Protein AF-A0A3N5Q4K7-F1 (afdb_monomer_lite)

pLDDT: mean 86.5, std 10.76, range [51.19, 97.5]

Foldseek 3Di:
DCPPPLVVVQQPDVVSQLVVLLVQLVPLLVVQVVVVHDSPQPLSVLVSVLSSLLSSLLVLLVCLVCVVVCVVVNGDGPCVVDPLLRSLVVSLVSLLVSLVSLLCSVVSVLADDVVLSVVSVVLSVVLNVLSVVSNVDDPPDSSSVVNSVSSVVSSVSSVVSSVVRVVVD

Secondary structure (DSSP, 8-state):
-IIIIIHHHHTT-GGGHHHHTHHHHHHHHHHHHHTT--TT-HHHHHHHHHHHHHHHHHHHHHHHHTHHHHHHTTPPPGGGTS-HHHHHHHHHHHHHHHHHHHHHGGGGT----HHHHHHHHHHHHHHHHHHHTTTS--TTS-HHHHHHHHHHHHHHHHHHHHHHHGGG-

Radius of gyration: 17.16 Å; chains: 1; bounding box: 43×32×47 Å

Sequence (169 aa):
WYNVIYTPLKKKNPLAIIPGSLVGAIPPAVGWAAAGGSIFDSGIIIISFFFFIWQIPHFWLLLLVLDKDYEKAGFPTLTKIFSHAQLARITFIWILATIVTGLIIPLFGITNFPGINFLLLGAGIWLGWNAFKLLKQTENNNPFRFAFRNINVFALVVIVLLSIDKLFI

Structure (mmCIF, N/CA/C/O backbone):
data_AF-A0A3N5Q4K7-F1
#
_entry.id   AF-A0A3N5Q4K7-F1
#
loop_
_atom_site.group_PDB
_atom_site.id
_atom_site.type_symbol
_atom_site.label_atom_id
_atom_site.label_alt_id
_atom_site.label_comp_id
_atom_site.label_asym_id
_atom_site.label_entity_id
_atom_site.label_seq_id
_atom_site.pdbx_PDB_ins_code
_atom_site.Cartn_x
_atom_site.Cartn_y
_atom_site.Cartn_z
_atom_site.occupancy
_atom_site.B_iso_or_equiv
_atom_site.auth_seq_id
_atom_site.auth_comp_id
_atom_site.auth_asym_id
_atom_site.auth_atom_id
_atom_site.pdbx_PDB_model_num
ATOM 1 N N . TRP A 1 1 ? -13.264 -18.820 -7.206 1.00 62.50 1 TRP A N 1
ATOM 2 C CA . TRP A 1 1 ? -12.667 -18.254 -5.974 1.00 62.50 1 TRP A CA 1
ATOM 3 C C . TRP A 1 1 ? -13.473 -17.076 -5.411 1.00 62.50 1 TRP A C 1
ATOM 5 O O . TRP A 1 1 ? -14.068 -17.243 -4.355 1.00 62.50 1 TRP A O 1
ATOM 15 N N . TYR A 1 2 ? -13.582 -15.931 -6.105 1.00 59.62 2 TYR A N 1
ATOM 16 C CA . TYR A 1 2 ? -14.258 -14.720 -5.590 1.00 59.62 2 TYR A CA 1
ATOM 17 C C . TYR A 1 2 ? -15.721 -14.941 -5.149 1.00 59.62 2 TYR A C 1
ATOM 19 O O . TYR A 1 2 ? -16.025 -14.860 -3.963 1.00 59.62 2 TYR A O 1
ATOM 27 N N . ASN A 1 3 ? -16.609 -15.325 -6.073 1.00 56.50 3 ASN A N 1
ATOM 28 C CA . ASN A 1 3 ? -18.044 -15.467 -5.781 1.00 56.50 3 ASN A CA 1
ATOM 29 C C . ASN A 1 3 ? -18.397 -16.665 -4.888 1.00 56.50 3 ASN A C 1
ATOM 31 O O . ASN A 1 3 ? -19.402 -16.638 -4.188 1.00 56.50 3 ASN A O 1
ATOM 35 N N . VAL A 1 4 ? -17.576 -17.715 -4.918 1.00 65.00 4 VAL A N 1
ATOM 36 C CA . VAL A 1 4 ? -17.902 -19.005 -4.289 1.00 65.00 4 VAL A CA 1
ATOM 37 C C . VAL A 1 4 ? -17.271 -19.143 -2.905 1.00 65.00 4 VAL A C 1
ATOM 39 O O . VAL A 1 4 ? -17.864 -19.752 -2.025 1.00 65.00 4 VAL A O 1
ATOM 42 N N . ILE A 1 5 ? -16.081 -18.574 -2.695 1.00 63.81 5 ILE A N 1
ATOM 43 C CA . ILE A 1 5 ? -15.313 -18.764 -1.458 1.00 63.81 5 ILE A CA 1
ATOM 44 C C . ILE A 1 5 ? -15.207 -17.446 -0.698 1.00 63.81 5 ILE A C 1
ATOM 46 O O . ILE A 1 5 ? -15.613 -17.387 0.457 1.00 63.81 5 ILE A O 1
ATOM 50 N N . TYR A 1 6 ? -14.761 -16.365 -1.344 1.00 59.41 6 TYR A N 1
ATOM 51 C CA . TYR A 1 6 ? -14.589 -15.071 -0.672 1.00 59.41 6 TYR A CA 1
ATOM 52 C C . TYR A 1 6 ? -15.920 -14.416 -0.264 1.00 59.41 6 TYR A C 1
ATOM 54 O O . TYR A 1 6 ? -16.062 -13.995 0.884 1.00 59.41 6 TYR A O 1
ATOM 62 N N . THR A 1 7 ? -16.917 -14.365 -1.154 1.00 67.38 7 THR A N 1
ATOM 63 C CA . THR A 1 7 ? -18.219 -13.723 -0.882 1.00 67.38 7 THR A CA 1
ATOM 64 C C . THR A 1 7 ? -18.948 -14.281 0.353 1.00 67.38 7 THR A C 1
ATOM 66 O O . THR A 1 7 ? -19.395 -13.476 1.176 1.00 67.38 7 THR A O 1
ATOM 69 N N . PRO A 1 8 ? -19.064 -15.610 0.563 1.00 69.56 8 PRO A N 1
ATOM 70 C CA . PRO A 1 8 ? -19.637 -16.135 1.803 1.00 69.56 8 PRO A CA 1
ATOM 71 C C . PRO A 1 8 ? -18.708 -15.964 3.014 1.00 69.56 8 PRO A C 1
ATOM 73 O O . PRO A 1 8 ? -19.206 -15.711 4.112 1.00 69.56 8 PRO A O 1
ATOM 76 N N . LEU A 1 9 ? -17.379 -16.047 2.847 1.00 67.69 9 LEU A N 1
ATOM 77 C CA . LEU A 1 9 ? -16.432 -15.858 3.957 1.00 67.69 9 LEU A CA 1
ATOM 78 C C . LEU A 1 9 ? -16.461 -14.432 4.514 1.00 67.69 9 LEU A C 1
ATOM 80 O O . LEU A 1 9 ? -16.410 -14.258 5.729 1.00 67.69 9 LEU A O 1
ATOM 84 N N . LYS A 1 10 ? -16.588 -13.418 3.649 1.00 63.34 10 LYS A N 1
ATOM 85 C CA . LYS A 1 10 ? -16.645 -12.001 4.046 1.00 63.34 10 LYS A CA 1
ATOM 86 C C . LYS A 1 10 ? -17.802 -11.705 5.002 1.00 63.34 10 LYS A C 1
ATOM 88 O O . LYS A 1 10 ? -17.687 -10.827 5.849 1.00 63.34 10 LYS A O 1
ATOM 93 N N . LYS A 1 11 ? -18.901 -12.456 4.899 1.00 63.56 11 LYS A N 1
ATOM 94 C CA . LYS A 1 11 ? -20.053 -12.340 5.807 1.00 63.56 11 LYS A CA 1
ATOM 95 C C . LYS A 1 11 ? -19.822 -13.007 7.166 1.00 63.56 11 LYS A C 1
ATOM 97 O O . LYS A 1 11 ? -20.561 -12.724 8.098 1.00 63.56 11 LYS A O 1
ATOM 102 N N . LYS A 1 12 ? -18.828 -13.895 7.277 1.00 68.25 12 LYS A N 1
ATOM 103 C CA . LYS A 1 12 ? -18.582 -14.722 8.469 1.00 68.25 12 LYS A CA 1
ATOM 104 C C . LYS A 1 12 ? -17.333 -14.318 9.248 1.00 68.25 12 LYS A C 1
ATOM 106 O O . LYS A 1 12 ? -17.328 -14.444 10.464 1.00 68.25 12 LYS A O 1
ATOM 111 N N . ASN A 1 13 ? -16.277 -13.862 8.572 1.00 70.69 13 ASN A N 1
ATOM 112 C CA . ASN A 1 13 ? -14.994 -13.564 9.204 1.00 70.69 13 ASN A CA 1
ATOM 113 C C . ASN A 1 13 ? -14.406 -12.238 8.679 1.00 70.69 13 ASN A C 1
ATOM 115 O O . ASN A 1 13 ? -14.157 -12.132 7.476 1.00 70.69 13 ASN A O 1
ATOM 119 N N . PRO A 1 14 ? -14.102 -11.257 9.552 1.00 67.25 14 PRO A N 1
ATOM 120 C CA . PRO A 1 14 ? -13.421 -10.017 9.162 1.00 67.25 14 PRO A CA 1
ATOM 121 C C . PRO A 1 14 ? -12.051 -10.242 8.497 1.00 67.25 14 PRO A C 1
ATOM 123 O O . PRO A 1 14 ? -11.610 -9.438 7.675 1.00 67.25 14 PRO A O 1
ATOM 126 N N . LEU A 1 15 ? -11.384 -11.362 8.798 1.00 73.38 15 LEU A N 1
ATOM 127 C CA . LEU A 1 15 ? -10.095 -11.750 8.212 1.00 73.38 15 LEU A CA 1
ATOM 128 C C . LEU A 1 15 ? -10.210 -12.285 6.777 1.00 73.38 15 LEU A C 1
ATOM 130 O O . LEU A 1 15 ? -9.192 -12.443 6.105 1.00 73.38 15 LEU A O 1
ATOM 134 N N . ALA A 1 16 ? -11.428 -12.499 6.264 1.00 74.19 16 ALA A N 1
ATOM 135 C CA . ALA A 1 16 ? -11.665 -12.897 4.875 1.00 74.19 16 ALA A CA 1
ATOM 136 C C . ALA A 1 16 ? -11.083 -11.905 3.853 1.00 74.19 16 ALA A C 1
ATOM 138 O O . ALA A 1 16 ? -10.908 -12.253 2.689 1.00 74.19 16 ALA A O 1
ATOM 139 N N . ILE A 1 17 ? -10.751 -10.682 4.276 1.00 74.94 17 ILE A N 1
ATOM 140 C CA . ILE A 1 17 ? -10.064 -9.679 3.455 1.00 74.94 17 ILE A CA 1
ATOM 141 C C . ILE A 1 17 ? -8.709 -10.172 2.935 1.00 74.94 17 ILE A C 1
ATOM 143 O O . ILE A 1 17 ? -8.376 -9.839 1.806 1.00 74.94 17 ILE A O 1
ATOM 147 N N . ILE A 1 18 ? -7.967 -10.996 3.683 1.00 76.81 18 ILE A N 1
ATOM 148 C CA . ILE A 1 18 ? -6.645 -11.493 3.259 1.00 76.81 18 ILE A CA 1
ATOM 149 C C . ILE A 1 18 ? -6.743 -12.390 2.007 1.00 76.81 18 ILE A C 1
ATOM 151 O O . ILE A 1 18 ? -6.078 -12.112 1.017 1.00 76.81 18 ILE A O 1
ATOM 155 N N . PRO A 1 19 ? -7.595 -13.432 1.952 1.00 76.12 19 PRO A N 1
ATOM 156 C CA . PRO A 1 19 ? -7.805 -14.158 0.697 1.00 76.12 19 PRO A CA 1
ATOM 157 C C . PRO A 1 19 ? -8.510 -13.312 -0.377 1.00 76.12 19 PRO A C 1
ATOM 159 O O . PRO A 1 19 ? -8.396 -13.603 -1.570 1.00 76.12 19 PRO A O 1
ATOM 162 N N . GLY A 1 20 ? -9.242 -12.270 0.030 1.00 75.19 20 GLY A N 1
ATOM 163 C CA . GLY A 1 20 ? -9.875 -11.306 -0.867 1.00 75.19 20 GLY A CA 1
ATOM 164 C C . GLY A 1 20 ? -8.908 -10.339 -1.540 1.00 75.19 20 GLY A C 1
ATOM 165 O O . GLY A 1 20 ? -9.175 -9.906 -2.660 1.00 75.19 20 GLY A O 1
ATOM 166 N N . SER A 1 21 ? -7.777 -10.014 -0.911 1.00 82.88 21 SER A N 1
ATOM 167 C CA . SER A 1 21 ? -6.811 -9.070 -1.472 1.00 82.88 21 SER A CA 1
ATOM 168 C C . SER A 1 21 ? -6.105 -9.616 -2.709 1.00 82.88 21 SER A C 1
ATOM 170 O O . SER A 1 21 ? -5.620 -8.823 -3.513 1.00 82.88 21 SER A O 1
ATOM 172 N N . LEU A 1 22 ? -6.153 -10.935 -2.945 1.00 82.94 22 LEU A N 1
ATOM 173 C CA . LEU A 1 22 ? -5.745 -11.549 -4.216 1.00 82.94 22 LEU A CA 1
ATOM 174 C C . LEU A 1 22 ? -6.466 -10.926 -5.415 1.00 82.94 22 LEU A C 1
ATOM 176 O O . LEU A 1 22 ? -5.886 -10.810 -6.487 1.00 82.94 22 LEU A O 1
ATOM 180 N N . VAL A 1 23 ? -7.701 -10.455 -5.235 1.00 83.62 23 VAL A N 1
ATOM 181 C CA . VAL A 1 23 ? -8.456 -9.766 -6.290 1.00 83.62 23 VAL A CA 1
ATOM 182 C C . VAL A 1 23 ? -7.806 -8.435 -6.659 1.00 83.62 23 VAL A C 1
ATOM 184 O O . VAL A 1 23 ? -7.887 -8.027 -7.808 1.00 83.62 23 VAL A O 1
ATOM 187 N N . GLY A 1 24 ? -7.127 -7.774 -5.717 1.00 81.88 24 GLY A N 1
ATOM 188 C CA . GLY A 1 24 ? -6.383 -6.539 -5.979 1.00 81.88 24 GLY A CA 1
ATOM 189 C C . GLY A 1 24 ? -5.138 -6.748 -6.846 1.00 81.88 24 GLY A C 1
ATOM 190 O O . GLY A 1 24 ? -4.729 -5.828 -7.542 1.00 81.88 24 GLY A O 1
ATOM 191 N N . ALA A 1 25 ? -4.572 -7.958 -6.857 1.00 87.88 25 ALA A N 1
ATOM 192 C CA . ALA A 1 25 ? -3.407 -8.303 -7.673 1.00 87.88 25 ALA A CA 1
ATOM 193 C C . ALA A 1 25 ? -3.752 -8.604 -9.143 1.00 87.88 25 ALA A C 1
ATOM 195 O O . ALA A 1 25 ? -2.864 -8.599 -9.997 1.00 87.88 25 ALA A O 1
ATOM 196 N N . ILE A 1 26 ? -5.028 -8.878 -9.437 1.00 90.19 26 ILE A N 1
ATOM 197 C CA . ILE A 1 26 ? -5.499 -9.292 -10.766 1.00 90.19 26 ILE A CA 1
ATOM 198 C C . ILE A 1 26 ? -5.484 -8.137 -11.785 1.00 90.19 26 ILE A C 1
ATOM 200 O O . ILE A 1 26 ? -4.965 -8.360 -12.877 1.00 90.19 26 ILE A O 1
ATOM 204 N N . PRO A 1 27 ? -6.006 -6.923 -11.498 1.00 90.75 27 PRO A N 1
ATOM 205 C CA . PRO A 1 27 ? -6.090 -5.859 -12.499 1.00 90.75 27 PRO A CA 1
ATOM 206 C C . PRO A 1 27 ? -4.750 -5.483 -13.146 1.00 90.75 27 PRO A C 1
ATOM 208 O O . PRO A 1 27 ? -4.722 -5.398 -14.374 1.00 90.75 27 PRO A O 1
ATOM 211 N N . PRO A 1 28 ? -3.634 -5.328 -12.398 1.00 91.06 28 PRO A N 1
ATOM 212 C CA . PRO A 1 28 ? -2.331 -5.102 -13.017 1.00 91.06 28 PRO A CA 1
ATOM 213 C C . PRO A 1 28 ? -1.942 -6.237 -13.970 1.00 91.06 28 PRO A C 1
ATOM 215 O O . PRO A 1 28 ? -1.591 -5.976 -15.119 1.00 91.06 28 PRO A O 1
ATOM 218 N N . ALA A 1 29 ? -2.058 -7.495 -13.526 1.00 92.44 29 ALA A N 1
ATOM 219 C CA . ALA A 1 29 ? -1.687 -8.665 -14.322 1.00 92.44 29 ALA A CA 1
ATOM 220 C C . ALA A 1 29 ? -2.497 -8.779 -15.620 1.00 92.44 29 ALA A C 1
ATOM 222 O O . ALA A 1 29 ? -1.942 -9.087 -16.674 1.00 92.44 29 ALA A O 1
ATOM 223 N N . VAL A 1 30 ? -3.798 -8.481 -15.561 1.00 92.94 30 VAL A N 1
ATOM 224 C CA . VAL A 1 30 ? -4.667 -8.441 -16.744 1.00 92.94 30 VAL A CA 1
ATOM 225 C C . VAL A 1 30 ? -4.244 -7.326 -17.698 1.00 92.94 30 VAL A C 1
ATOM 227 O O . VAL A 1 30 ? -4.149 -7.573 -18.896 1.00 92.94 30 VAL A O 1
ATOM 230 N N . GLY A 1 31 ? -3.952 -6.124 -17.188 1.00 91.75 31 GLY A N 1
ATOM 231 C CA . GLY A 1 31 ? -3.478 -5.011 -18.016 1.00 91.75 31 GLY A CA 1
ATOM 232 C C . GLY A 1 31 ? -2.159 -5.325 -18.725 1.00 91.75 31 GLY A C 1
ATOM 233 O O . GLY A 1 31 ? -2.018 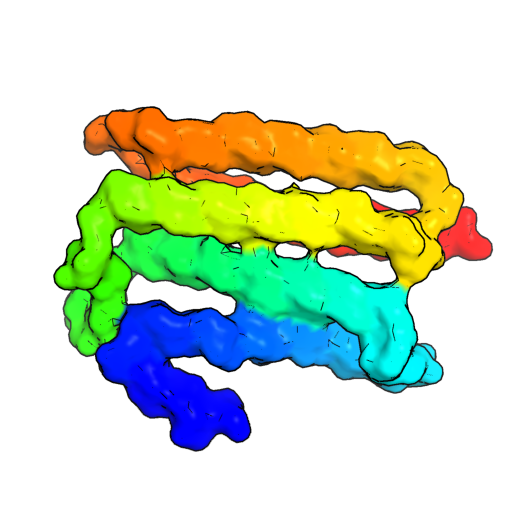-5.054 -19.915 1.00 91.75 31 GLY A O 1
ATOM 234 N N . TRP A 1 32 ? -1.226 -5.968 -18.023 1.00 92.81 32 TRP A N 1
ATOM 235 C CA . TRP A 1 32 ? 0.058 -6.398 -18.580 1.00 92.81 32 TRP A CA 1
ATOM 236 C C . TRP A 1 32 ? -0.099 -7.447 -19.683 1.00 92.81 32 TRP A C 1
ATOM 238 O O . TRP A 1 32 ? 0.467 -7.300 -20.765 1.00 92.81 32 TRP A O 1
ATOM 248 N N . ALA A 1 33 ? -0.920 -8.472 -19.439 1.00 93.81 33 ALA A N 1
ATOM 249 C CA . ALA A 1 33 ? -1.216 -9.499 -20.433 1.00 93.81 33 ALA A CA 1
ATOM 250 C C . ALA A 1 33 ? -1.935 -8.920 -21.662 1.00 93.81 33 ALA A C 1
ATOM 252 O O . ALA A 1 33 ? -1.615 -9.282 -22.792 1.00 93.81 33 ALA A O 1
ATOM 253 N N . ALA A 1 34 ? -2.867 -7.985 -21.456 1.00 94.25 34 ALA A N 1
ATOM 254 C CA . ALA A 1 34 ? -3.575 -7.305 -22.539 1.00 94.25 34 ALA A CA 1
ATOM 255 C C . ALA A 1 34 ? -2.642 -6.449 -23.413 1.00 94.25 34 ALA A C 1
ATOM 257 O O . ALA A 1 34 ? -2.873 -6.331 -24.613 1.00 94.25 34 ALA A O 1
ATOM 258 N N . ALA A 1 35 ? -1.572 -5.897 -22.834 1.00 92.44 35 ALA A N 1
ATOM 259 C CA . ALA A 1 35 ? -0.524 -5.181 -23.560 1.00 92.44 35 ALA A CA 1
ATOM 260 C C . ALA A 1 35 ? 0.500 -6.110 -24.253 1.00 92.44 35 ALA A C 1
ATOM 262 O O . ALA A 1 35 ? 1.450 -5.621 -24.859 1.00 92.44 35 ALA A O 1
ATOM 263 N N . GLY A 1 36 ? 0.323 -7.436 -24.178 1.00 92.44 36 GLY A N 1
ATOM 264 C CA . GLY A 1 36 ? 1.202 -8.434 -24.802 1.00 92.44 36 GLY A CA 1
ATOM 265 C C . GLY A 1 36 ? 2.338 -8.944 -23.909 1.00 92.44 36 GLY A C 1
ATOM 266 O O . GLY A 1 36 ? 3.182 -9.709 -24.374 1.00 92.44 36 GLY A O 1
ATOM 267 N N . GLY A 1 37 ? 2.377 -8.548 -22.635 1.00 90.06 37 GLY A N 1
ATOM 268 C CA . GLY A 1 37 ? 3.373 -9.014 -21.673 1.00 90.06 37 GLY A CA 1
ATOM 269 C C . GLY A 1 37 ? 3.068 -10.407 -21.107 1.00 90.06 37 GLY A C 1
ATOM 270 O O . GLY A 1 37 ? 1.918 -10.834 -21.013 1.00 90.06 37 GLY A O 1
ATOM 271 N N . SER A 1 38 ? 4.104 -11.128 -20.672 1.00 92.69 38 SER A N 1
ATOM 272 C CA . SER A 1 38 ? 3.933 -12.411 -19.976 1.00 92.69 38 SER A CA 1
ATOM 273 C C . SER A 1 38 ? 3.465 -12.202 -18.534 1.00 92.69 38 SER A C 1
ATOM 275 O O . SER A 1 38 ? 4.037 -11.393 -17.809 1.00 92.69 38 SER A O 1
ATOM 277 N N . ILE A 1 39 ? 2.486 -12.985 -18.068 1.00 91.62 39 ILE A N 1
ATOM 278 C CA . ILE A 1 39 ? 2.056 -12.983 -16.653 1.00 91.62 39 ILE A CA 1
ATOM 279 C C . ILE A 1 39 ? 3.129 -13.517 -15.690 1.00 91.62 39 ILE A C 1
ATOM 281 O O . ILE A 1 39 ? 3.013 -13.335 -14.481 1.00 91.62 39 ILE A O 1
ATOM 285 N N . PHE A 1 40 ? 4.156 -14.184 -16.221 1.00 92.38 40 PHE A N 1
ATOM 286 C CA . PHE A 1 40 ? 5.302 -14.682 -15.459 1.00 92.38 40 PHE A CA 1
ATOM 287 C C . PHE A 1 40 ? 6.461 -13.680 -15.408 1.00 92.38 40 PHE A C 1
ATOM 289 O O . PHE A 1 40 ? 7.515 -13.996 -14.860 1.00 92.38 40 PHE A O 1
ATOM 296 N N . ASP A 1 41 ? 6.285 -12.491 -15.986 1.00 93.44 41 ASP A N 1
ATOM 297 C CA . ASP A 1 41 ? 7.273 -11.424 -15.911 1.00 93.44 41 ASP A CA 1
ATOM 298 C C . ASP A 1 41 ? 7.459 -10.978 -14.451 1.00 93.44 41 ASP A C 1
ATOM 300 O O . ASP A 1 41 ? 6.500 -10.741 -13.709 1.00 93.44 41 ASP A O 1
ATOM 304 N N . SER A 1 42 ? 8.712 -10.889 -14.012 1.00 93.19 42 SER A N 1
ATOM 305 C CA . SER A 1 42 ? 9.033 -10.543 -12.628 1.00 93.19 42 SER A CA 1
ATOM 306 C C . SER A 1 42 ? 8.558 -9.130 -12.264 1.00 93.19 42 SER A C 1
ATOM 308 O O . SER A 1 42 ? 8.167 -8.893 -11.117 1.00 93.19 42 SER A O 1
ATOM 310 N N . GLY A 1 43 ? 8.493 -8.224 -13.245 1.00 92.19 43 GLY A N 1
ATOM 311 C CA . GLY A 1 43 ? 7.988 -6.871 -13.089 1.00 92.19 43 GLY A CA 1
ATOM 312 C C . GLY A 1 43 ? 6.489 -6.834 -12.786 1.00 92.19 43 GLY A C 1
ATOM 313 O O . GLY A 1 43 ? 6.054 -6.153 -11.852 1.00 92.19 43 GLY A O 1
ATOM 314 N N . ILE A 1 44 ? 5.676 -7.616 -13.502 1.00 93.44 44 ILE A N 1
ATOM 315 C CA . ILE A 1 44 ? 4.241 -7.644 -13.199 1.00 93.44 44 ILE A CA 1
ATOM 316 C C . ILE A 1 44 ? 3.944 -8.376 -11.894 1.00 93.44 44 ILE A C 1
ATOM 318 O O . ILE A 1 44 ? 3.074 -7.946 -11.136 1.00 93.44 44 ILE A O 1
ATOM 322 N N . ILE A 1 45 ? 4.713 -9.420 -11.578 1.00 94.50 45 ILE A N 1
ATOM 323 C CA . ILE A 1 45 ? 4.584 -10.149 -10.315 1.00 94.50 45 ILE A CA 1
ATOM 324 C C . ILE A 1 45 ? 4.795 -9.206 -9.125 1.00 94.50 45 ILE A C 1
ATOM 326 O O . ILE A 1 45 ? 3.973 -9.216 -8.205 1.00 94.50 45 ILE A O 1
ATOM 330 N N . ILE A 1 46 ? 5.835 -8.358 -9.134 1.00 95.19 46 ILE A N 1
ATOM 331 C CA . ILE A 1 46 ? 6.081 -7.439 -8.012 1.00 95.19 46 ILE A CA 1
ATOM 332 C C . ILE A 1 46 ? 5.021 -6.333 -7.916 1.00 95.19 46 ILE A C 1
ATOM 334 O O . ILE A 1 46 ? 4.607 -5.995 -6.807 1.00 95.19 46 ILE A O 1
ATOM 338 N N . ILE A 1 47 ? 4.512 -5.815 -9.041 1.00 94.31 47 ILE A N 1
ATOM 339 C CA . ILE A 1 47 ? 3.422 -4.821 -9.040 1.00 94.31 47 ILE A CA 1
ATOM 340 C C . ILE A 1 47 ? 2.133 -5.445 -8.489 1.00 94.31 47 ILE A C 1
ATOM 342 O O . ILE A 1 47 ? 1.478 -4.873 -7.614 1.00 94.31 47 ILE A O 1
ATOM 346 N N . SER A 1 48 ? 1.776 -6.641 -8.954 1.00 94.69 48 SER A N 1
ATOM 347 C CA . SER A 1 48 ? 0.630 -7.398 -8.446 1.00 94.69 48 SER A CA 1
ATOM 348 C C . SER A 1 48 ? 0.777 -7.717 -6.956 1.00 94.69 48 SER A C 1
ATOM 350 O O . SER A 1 48 ? -0.188 -7.588 -6.199 1.00 94.69 48 SER A O 1
ATOM 352 N N . PHE A 1 49 ? 1.984 -8.070 -6.508 1.00 94.88 49 PHE A N 1
ATOM 353 C CA . PHE A 1 49 ? 2.279 -8.307 -5.097 1.00 94.88 49 PHE A CA 1
ATOM 354 C C . PHE A 1 49 ? 2.172 -7.029 -4.255 1.00 94.88 49 PHE A C 1
ATOM 356 O O . PHE A 1 49 ? 1.588 -7.059 -3.173 1.00 94.88 49 PHE A O 1
ATOM 363 N N . PHE A 1 50 ? 2.645 -5.889 -4.762 1.00 96.00 50 PHE A N 1
ATOM 364 C CA . PHE A 1 50 ? 2.465 -4.590 -4.114 1.00 96.00 50 PHE A CA 1
ATOM 365 C C . PHE A 1 50 ? 0.980 -4.279 -3.880 1.00 96.00 50 PHE A C 1
ATOM 367 O O . PHE A 1 50 ? 0.586 -3.977 -2.752 1.00 96.00 50 PHE A O 1
ATOM 374 N N . PHE A 1 51 ? 0.132 -4.432 -4.903 1.00 95.38 51 PHE A N 1
ATOM 375 C CA . PHE A 1 51 ? -1.311 -4.222 -4.753 1.00 95.38 51 PHE A CA 1
ATOM 376 C C . PHE A 1 51 ? -1.959 -5.222 -3.795 1.00 95.38 51 PHE A C 1
ATOM 378 O O . PHE A 1 51 ? -2.822 -4.829 -3.013 1.00 95.38 51 PHE A O 1
ATOM 385 N N . PHE A 1 52 ? -1.535 -6.488 -3.804 1.00 94.44 52 PHE A N 1
ATOM 386 C CA . PHE A 1 52 ? -1.994 -7.483 -2.833 1.00 94.44 52 PHE A CA 1
ATOM 387 C C . PHE A 1 52 ? -1.715 -7.042 -1.390 1.00 94.44 52 PHE A C 1
ATOM 389 O O . PHE A 1 52 ? -2.620 -7.073 -0.551 1.00 94.44 52 PHE A O 1
ATOM 396 N N . ILE A 1 53 ? -0.478 -6.618 -1.111 1.00 95.38 53 ILE A N 1
ATOM 397 C CA . ILE A 1 53 ? -0.053 -6.201 0.228 1.00 95.38 53 ILE A CA 1
ATOM 398 C C . ILE A 1 53 ? -0.747 -4.906 0.640 1.00 95.38 53 ILE A C 1
ATOM 400 O O . ILE A 1 53 ? -1.263 -4.850 1.751 1.00 95.38 53 ILE A O 1
ATOM 404 N N . TRP A 1 54 ? -0.826 -3.908 -0.243 1.00 96.00 54 TRP A N 1
ATOM 405 C CA . TRP A 1 54 ? -1.491 -2.622 0.008 1.00 96.00 54 TRP A CA 1
ATOM 406 C C . TRP A 1 54 ? -2.992 -2.757 0.306 1.00 96.00 54 TRP A C 1
ATOM 408 O O . TRP A 1 54 ? -3.542 -2.047 1.154 1.00 96.00 54 TRP A O 1
ATOM 418 N N . GLN A 1 55 ? -3.664 -3.690 -0.368 1.00 94.75 55 GLN A N 1
ATOM 419 C CA . GLN A 1 55 ? -5.110 -3.884 -0.277 1.00 94.75 55 GLN A CA 1
ATOM 420 C C . GLN A 1 55 ? -5.556 -4.313 1.135 1.00 94.75 55 GLN A C 1
ATOM 422 O O . GLN A 1 55 ? -6.654 -3.970 1.577 1.00 94.75 55 GLN A O 1
ATOM 427 N N . ILE A 1 56 ? -4.699 -5.024 1.875 1.00 92.38 56 ILE A N 1
ATOM 428 C CA . ILE A 1 56 ? -4.980 -5.491 3.242 1.00 92.38 56 ILE A CA 1
ATOM 429 C C . ILE A 1 56 ? -5.141 -4.315 4.232 1.00 92.38 56 ILE A C 1
ATOM 431 O O . ILE A 1 56 ? -6.240 -4.149 4.773 1.00 92.38 56 ILE A O 1
ATOM 435 N N . PRO A 1 57 ? -4.122 -3.460 4.466 1.00 93.62 57 PRO A N 1
ATOM 436 C CA . PRO A 1 57 ? -4.250 -2.299 5.340 1.00 93.62 57 PRO A CA 1
ATOM 437 C C . PRO A 1 57 ? -5.251 -1.274 4.800 1.00 93.62 57 PRO A C 1
ATOM 439 O O . PRO A 1 57 ? -5.942 -0.655 5.605 1.00 93.62 57 PRO A O 1
ATOM 442 N N . HIS A 1 58 ? -5.393 -1.119 3.476 1.00 93.00 58 HIS A N 1
ATOM 443 C CA . HIS A 1 58 ? -6.425 -0.262 2.881 1.00 93.00 58 HIS A CA 1
ATOM 444 C C . HIS A 1 58 ? -7.831 -0.662 3.356 1.00 93.00 58 HIS A C 1
ATOM 446 O O . HIS A 1 58 ? -8.557 0.165 3.917 1.00 93.00 58 HIS A O 1
ATOM 452 N N . PHE A 1 59 ? -8.212 -1.933 3.188 1.00 90.06 59 PHE A N 1
ATOM 453 C CA . PHE A 1 59 ? -9.544 -2.393 3.579 1.00 90.06 59 PHE A CA 1
ATOM 454 C C . PHE A 1 59 ? -9.750 -2.418 5.090 1.00 90.06 59 PHE A C 1
ATOM 456 O O . PHE A 1 59 ? -10.846 -2.107 5.553 1.00 90.06 59 PHE A O 1
ATOM 463 N N . TRP A 1 60 ? -8.731 -2.768 5.873 1.00 89.31 60 TRP A N 1
ATOM 464 C CA . TRP A 1 60 ? -8.844 -2.711 7.330 1.00 89.31 60 TRP A CA 1
ATOM 465 C C . TRP A 1 60 ? -9.057 -1.291 7.831 1.00 89.31 60 TRP A C 1
ATOM 467 O O . TRP A 1 60 ? -9.938 -1.062 8.655 1.00 89.31 60 TRP A O 1
ATOM 477 N N . LEU A 1 61 ? -8.317 -0.324 7.292 1.00 91.50 61 LEU A N 1
ATOM 478 C CA . LEU A 1 61 ? -8.534 1.082 7.606 1.00 91.50 61 LEU A CA 1
ATOM 479 C C . LEU A 1 61 ? -9.943 1.525 7.198 1.00 91.50 61 LEU A C 1
ATOM 481 O O . LEU A 1 61 ? -10.611 2.173 7.997 1.00 91.50 61 LEU A O 1
ATOM 485 N N . LEU A 1 62 ? -10.438 1.123 6.023 1.00 90.44 62 LEU A N 1
ATOM 486 C CA . LEU A 1 62 ? -11.810 1.415 5.596 1.00 90.44 62 LEU A CA 1
ATOM 487 C C . LEU A 1 62 ? -12.859 0.851 6.568 1.00 90.44 62 LEU A C 1
ATOM 489 O O . LEU A 1 62 ? -13.790 1.566 6.941 1.00 90.44 62 LEU A O 1
ATOM 493 N N . LEU A 1 63 ? -12.696 -0.402 7.005 1.00 86.94 63 LEU A N 1
ATOM 494 C CA . LEU A 1 63 ? -13.582 -1.024 7.992 1.00 86.94 63 LEU A CA 1
ATOM 495 C C . LEU A 1 63 ? -13.583 -0.256 9.313 1.00 86.94 63 LEU A C 1
ATOM 497 O O . LEU A 1 63 ? -14.649 -0.008 9.858 1.00 86.94 63 LEU A O 1
ATOM 501 N N . LEU A 1 64 ? -12.417 0.175 9.800 1.00 88.00 64 LEU A N 1
ATOM 502 C CA . LEU A 1 64 ? -12.313 0.949 11.043 1.00 88.00 64 LEU A CA 1
ATOM 503 C C . LEU A 1 64 ? -12.918 2.350 10.914 1.00 88.00 64 LEU A C 1
ATOM 505 O O . LEU A 1 64 ? -13.446 2.900 11.878 1.00 88.00 64 LEU A O 1
ATOM 509 N N . VAL A 1 65 ? -12.857 2.939 9.720 1.00 89.06 65 VAL A N 1
ATOM 510 C CA . VAL A 1 65 ? -13.467 4.240 9.425 1.00 89.06 65 VAL A CA 1
ATOM 511 C C . VAL A 1 65 ? -14.994 4.164 9.397 1.00 89.06 65 VAL A C 1
ATOM 513 O O . VAL A 1 65 ? -15.649 5.125 9.812 1.00 89.06 65 VAL A O 1
ATOM 516 N N . LEU A 1 66 ? -15.537 3.046 8.914 1.00 87.25 66 LEU A N 1
ATOM 517 C CA . LEU A 1 66 ? -16.969 2.791 8.734 1.00 87.25 66 LEU A CA 1
ATOM 518 C C . LEU A 1 66 ? -17.527 1.798 9.768 1.00 87.25 66 LEU A C 1
ATOM 520 O O . LEU A 1 66 ? -18.591 1.224 9.557 1.00 87.25 66 LEU A O 1
ATOM 524 N N . ASP A 1 67 ? -16.830 1.598 10.888 1.00 85.38 67 ASP A N 1
ATOM 525 C CA . ASP A 1 67 ? -17.086 0.497 11.829 1.00 85.38 67 ASP A CA 1
ATOM 526 C C . ASP A 1 67 ? -18.547 0.451 12.304 1.00 85.38 67 ASP A C 1
ATOM 528 O O . ASP A 1 67 ? -19.209 -0.583 12.235 1.00 85.38 67 ASP A O 1
ATOM 532 N N . LYS A 1 68 ? -19.094 1.620 12.665 1.00 85.31 68 LYS A N 1
ATOM 533 C CA . LYS A 1 68 ? -20.489 1.773 13.112 1.00 85.31 68 LYS A CA 1
ATOM 534 C C . LYS A 1 68 ? -21.509 1.432 12.025 1.00 85.31 68 LYS A C 1
ATOM 536 O O . LYS A 1 68 ? -22.579 0.916 12.335 1.00 85.31 68 LYS A O 1
ATOM 541 N N . ASP A 1 69 ? -21.207 1.741 10.768 1.00 86.56 69 ASP A N 1
ATOM 542 C CA . ASP A 1 69 ? -22.115 1.479 9.650 1.00 86.56 69 ASP A CA 1
ATOM 543 C C . ASP A 1 69 ? -22.101 -0.009 9.278 1.00 86.56 69 ASP A C 1
ATOM 545 O O . ASP A 1 69 ? -23.152 -0.591 9.011 1.00 86.56 69 ASP A O 1
ATOM 549 N N . TYR A 1 70 ? -20.931 -0.655 9.355 1.00 83.19 70 TYR A N 1
ATOM 550 C CA . TYR A 1 70 ? -20.799 -2.106 9.194 1.00 83.19 70 TYR A CA 1
ATOM 551 C C . TYR A 1 70 ? -21.527 -2.872 10.300 1.00 83.19 70 TYR A C 1
ATOM 553 O O . TYR A 1 70 ? -22.221 -3.849 10.009 1.00 83.19 70 TYR A O 1
ATOM 561 N N . GLU A 1 71 ? -21.423 -2.406 11.546 1.00 84.69 71 GLU A N 1
ATOM 562 C CA . GLU A 1 71 ? -22.140 -3.003 12.670 1.00 84.69 71 GLU A CA 1
ATOM 563 C C . GLU A 1 71 ? -23.662 -2.884 12.510 1.00 84.69 71 GLU A C 1
ATOM 565 O O . GLU A 1 71 ? -24.368 -3.882 12.658 1.00 84.69 71 GLU A O 1
ATOM 570 N N . LYS A 1 72 ? -24.174 -1.703 12.132 1.00 87.88 72 LYS A N 1
ATOM 571 C CA . LYS A 1 72 ? -25.608 -1.498 11.851 1.00 87.88 72 LYS A CA 1
ATOM 572 C C . LYS A 1 72 ? -26.128 -2.389 10.723 1.00 87.88 72 LYS A C 1
ATOM 574 O O . LYS A 1 72 ? -27.280 -2.806 10.758 1.00 87.88 72 LYS A O 1
ATOM 579 N N . ALA A 1 73 ? -25.289 -2.683 9.734 1.00 84.88 73 ALA A N 1
ATOM 580 C CA . ALA A 1 73 ? -25.619 -3.564 8.619 1.00 84.88 73 ALA A CA 1
ATOM 581 C C . ALA A 1 73 ? -25.468 -5.067 8.946 1.00 84.88 73 ALA A C 1
ATOM 583 O O . ALA A 1 73 ? -25.672 -5.906 8.068 1.00 84.88 73 ALA A O 1
ATOM 584 N N . GLY A 1 74 ? -25.112 -5.425 10.186 1.00 81.56 74 GLY A N 1
ATOM 585 C CA . GLY A 1 74 ? -24.981 -6.816 10.629 1.00 81.56 74 GLY A CA 1
ATOM 586 C C . GLY A 1 74 ? -23.728 -7.528 10.113 1.00 81.56 74 GLY A C 1
ATOM 587 O O . GLY A 1 74 ? -23.657 -8.757 10.166 1.00 81.56 74 GLY A O 1
ATOM 588 N N . PHE A 1 75 ? -22.736 -6.790 9.607 1.00 79.94 75 PHE A N 1
ATOM 589 C CA . PHE A 1 75 ? -21.461 -7.371 9.195 1.00 79.94 75 PHE A CA 1
ATOM 590 C C . PHE A 1 75 ? -20.512 -7.531 10.391 1.00 79.94 75 PHE A C 1
ATOM 592 O O . PHE A 1 75 ? -20.526 -6.716 11.317 1.00 79.94 75 PHE A O 1
ATOM 599 N N . PRO A 1 76 ? -19.651 -8.564 10.385 1.00 76.19 76 PRO A N 1
ATOM 600 C CA . PRO A 1 76 ? -18.676 -8.745 11.448 1.00 76.19 76 PRO A CA 1
ATOM 601 C C . PRO A 1 76 ? -17.600 -7.649 11.365 1.00 76.19 76 PRO A C 1
ATOM 603 O O . PRO A 1 76 ? -16.995 -7.437 10.312 1.00 76.19 76 PRO A O 1
ATOM 606 N N . THR A 1 77 ? -17.349 -6.960 12.480 1.00 78.88 77 THR A N 1
ATOM 607 C CA . THR A 1 77 ? -16.346 -5.890 12.584 1.00 78.88 77 THR A CA 1
ATOM 608 C C . THR A 1 77 ? -15.062 -6.379 13.253 1.00 78.88 77 THR A C 1
ATOM 610 O O . THR A 1 77 ? -15.075 -7.267 14.107 1.00 78.88 77 THR A O 1
ATOM 613 N N . LEU A 1 78 ? -13.922 -5.797 12.869 1.00 80.19 78 LEU A N 1
ATOM 614 C CA . LEU A 1 78 ? -12.615 -6.137 13.450 1.00 80.19 78 LEU A CA 1
ATOM 615 C C . LEU A 1 78 ? -12.507 -5.731 14.927 1.00 80.19 78 LEU A C 1
ATOM 617 O O . LEU A 1 78 ? -11.819 -6.396 15.700 1.00 80.19 78 LEU A O 1
ATOM 621 N N . THR A 1 79 ? -13.216 -4.673 15.317 1.00 81.38 79 THR A N 1
ATOM 622 C CA . THR A 1 79 ? -13.264 -4.127 16.681 1.00 81.38 79 THR A CA 1
ATOM 623 C C . THR A 1 79 ? -13.930 -5.066 17.690 1.00 81.38 79 THR A C 1
ATOM 625 O O . THR A 1 79 ? -13.684 -4.938 18.885 1.00 81.38 79 THR A O 1
ATOM 628 N N . LYS A 1 80 ? -14.708 -6.060 17.229 1.00 83.06 80 LYS A N 1
ATOM 629 C CA . LYS A 1 80 ? -15.280 -7.122 18.082 1.00 83.06 80 LYS A CA 1
ATOM 630 C C . LYS A 1 80 ? -14.281 -8.218 18.454 1.00 83.06 80 LYS A C 1
ATOM 632 O O . LYS A 1 80 ? -14.524 -8.955 19.402 1.00 83.06 80 LYS A O 1
ATOM 637 N N . ILE A 1 81 ? -13.190 -8.347 17.699 1.00 83.56 81 ILE A N 1
ATOM 638 C CA . ILE A 1 81 ? -12.177 -9.400 17.884 1.00 83.56 81 ILE A CA 1
ATOM 639 C C . ILE A 1 81 ? -10.903 -8.820 18.502 1.00 83.56 81 ILE A C 1
ATOM 641 O O . ILE A 1 81 ? -10.270 -9.457 19.340 1.00 83.56 81 ILE A O 1
ATOM 645 N N . PHE A 1 82 ? -10.525 -7.611 18.092 1.00 85.69 82 PHE A N 1
ATOM 646 C CA . PHE A 1 82 ? -9.281 -6.965 18.486 1.00 85.69 82 PHE A CA 1
ATOM 647 C C . PHE A 1 82 ? -9.543 -5.597 19.104 1.00 85.69 82 PHE A C 1
ATOM 649 O O . PHE A 1 82 ? -10.409 -4.847 18.653 1.00 85.69 82 PHE A O 1
ATOM 656 N N . SER A 1 83 ? -8.724 -5.222 20.086 1.00 86.88 83 SER A N 1
ATOM 657 C CA . SER A 1 83 ? -8.741 -3.860 20.617 1.00 86.88 83 SER A CA 1
ATOM 658 C C . SER A 1 83 ? -8.235 -2.855 19.577 1.00 86.88 83 SER A C 1
ATOM 660 O O . SER A 1 83 ? -7.421 -3.181 18.708 1.00 86.88 83 SER A O 1
ATOM 662 N N . HIS A 1 84 ? -8.647 -1.589 19.694 1.00 85.06 84 HIS A N 1
ATOM 663 C CA . HIS A 1 84 ? -8.145 -0.522 18.819 1.00 85.06 84 HIS A CA 1
ATOM 664 C C . HIS A 1 84 ? -6.610 -0.416 18.830 1.00 85.06 84 HIS A C 1
ATOM 666 O O . HIS A 1 84 ? -6.009 -0.157 17.788 1.00 85.06 84 HIS A O 1
ATOM 672 N N . ALA A 1 85 ? -5.970 -0.675 19.976 1.00 86.56 85 ALA A N 1
ATOM 673 C CA . ALA A 1 85 ? -4.515 -0.679 20.096 1.00 86.56 85 ALA A CA 1
ATOM 674 C C . ALA A 1 85 ? -3.871 -1.842 19.323 1.00 86.56 85 ALA A C 1
ATOM 676 O O . ALA A 1 85 ? -2.850 -1.652 18.660 1.00 86.56 85 ALA A O 1
ATOM 677 N N . GLN A 1 86 ? -4.462 -3.042 19.373 1.00 89.31 86 GLN A N 1
ATOM 678 C CA . GLN A 1 86 ? -4.004 -4.183 18.573 1.00 89.31 86 GLN A CA 1
ATOM 679 C C . GLN A 1 86 ? -4.162 -3.887 17.082 1.00 89.31 86 GLN A C 1
ATOM 681 O O . GLN A 1 86 ? -3.205 -4.027 16.325 1.00 89.31 86 GLN A O 1
ATOM 686 N N . LEU A 1 87 ? -5.328 -3.391 16.667 1.00 89.38 87 LEU A N 1
ATOM 687 C CA . LEU A 1 87 ? -5.605 -3.055 15.270 1.00 89.38 87 LEU A CA 1
ATOM 688 C C . LEU A 1 87 ? -4.662 -1.980 14.736 1.00 89.38 87 LEU A C 1
ATOM 690 O O . LEU A 1 87 ? -4.173 -2.115 13.6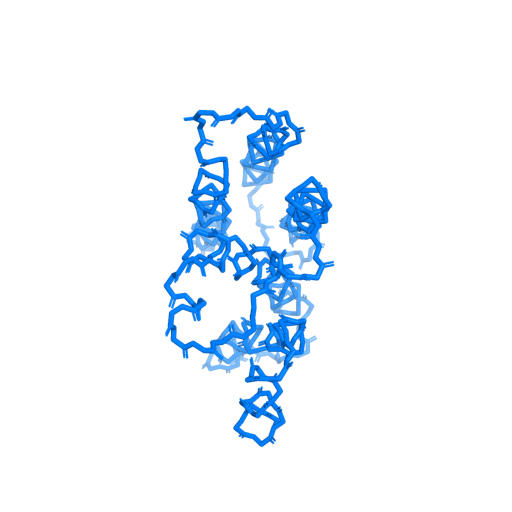15 1.00 89.38 87 LEU A O 1
ATOM 694 N N . ALA A 1 88 ? -4.338 -0.965 15.540 1.00 90.31 88 ALA A N 1
ATOM 695 C CA . ALA A 1 88 ? -3.347 0.043 15.180 1.00 90.31 88 ALA A CA 1
ATOM 696 C C . ALA A 1 88 ? -1.965 -0.575 14.913 1.00 90.31 88 ALA A C 1
ATOM 698 O O . ALA A 1 88 ? -1.351 -0.266 13.893 1.00 90.31 88 ALA A O 1
ATOM 699 N N . ARG A 1 89 ? -1.496 -1.487 15.777 1.00 91.94 89 ARG A N 1
ATOM 700 C CA . ARG A 1 89 ? -0.196 -2.165 15.615 1.00 91.94 89 ARG A CA 1
ATOM 701 C C . ARG A 1 89 ? -0.165 -3.076 14.392 1.00 91.94 89 ARG A C 1
ATOM 703 O O . ARG A 1 89 ? 0.775 -2.998 13.607 1.00 91.94 89 ARG A O 1
ATOM 710 N N . ILE A 1 90 ? -1.186 -3.915 14.206 1.00 92.19 90 ILE A N 1
ATOM 711 C CA . ILE A 1 90 ? -1.221 -4.851 13.073 1.00 92.19 90 ILE A CA 1
ATOM 712 C C . ILE A 1 90 ? -1.335 -4.060 11.759 1.00 92.19 90 ILE A C 1
ATOM 714 O O . ILE A 1 90 ? -0.589 -4.320 10.819 1.00 92.19 90 ILE A O 1
ATOM 718 N N . THR A 1 91 ? -2.193 -3.037 11.706 1.00 92.62 91 THR A N 1
ATOM 719 C CA . THR A 1 91 ? -2.318 -2.160 10.528 1.00 92.62 91 THR A CA 1
ATOM 720 C C . THR A 1 91 ? -1.010 -1.429 10.228 1.00 92.62 91 THR A C 1
ATOM 722 O O . THR A 1 91 ? -0.616 -1.338 9.069 1.00 92.62 91 THR A O 1
ATOM 725 N N . PHE A 1 92 ? -0.301 -0.952 11.254 1.00 94.38 92 PHE A N 1
ATOM 726 C CA . PHE A 1 92 ? 1.011 -0.325 11.094 1.00 94.38 92 PHE A CA 1
ATOM 727 C C . PHE A 1 92 ? 2.035 -1.276 10.454 1.00 94.38 92 PHE A C 1
ATOM 729 O O . PHE A 1 92 ? 2.726 -0.875 9.520 1.00 94.38 92 PHE A O 1
ATOM 736 N N . ILE A 1 93 ? 2.087 -2.543 10.878 1.00 95.75 93 ILE A N 1
ATOM 737 C CA . ILE A 1 93 ? 2.975 -3.556 10.277 1.00 95.75 93 ILE A CA 1
ATOM 738 C C . ILE A 1 93 ? 2.645 -3.769 8.792 1.00 95.75 93 ILE A C 1
ATOM 740 O O . ILE A 1 93 ? 3.548 -3.789 7.958 1.00 95.75 93 ILE A O 1
ATOM 744 N N . TRP A 1 94 ? 1.363 -3.863 8.436 1.00 95.38 94 TRP A N 1
ATOM 745 C CA . TRP A 1 94 ? 0.947 -3.993 7.035 1.00 95.38 94 TRP A CA 1
ATOM 746 C C . TRP A 1 94 ? 1.265 -2.752 6.191 1.00 95.38 94 TRP A C 1
ATOM 748 O O . TRP A 1 94 ? 1.632 -2.879 5.022 1.00 95.38 94 TRP A O 1
ATOM 758 N N . ILE A 1 95 ? 1.180 -1.554 6.775 1.00 96.62 95 ILE A N 1
ATOM 759 C CA . ILE A 1 95 ? 1.633 -0.320 6.119 1.00 96.62 95 ILE A CA 1
ATOM 760 C C . ILE A 1 95 ? 3.142 -0.380 5.856 1.00 96.62 95 ILE A C 1
ATOM 762 O O . ILE A 1 95 ? 3.571 -0.061 4.750 1.00 96.62 95 ILE A O 1
ATOM 766 N N . LEU A 1 96 ? 3.949 -0.829 6.822 1.00 97.31 96 LEU A N 1
ATOM 767 C CA . LEU A 1 96 ? 5.389 -1.004 6.609 1.00 97.31 96 LEU A CA 1
ATOM 768 C C . LEU A 1 96 ? 5.681 -2.031 5.510 1.00 97.31 96 LEU A C 1
ATOM 770 O O . LEU A 1 96 ? 6.505 -1.761 4.642 1.00 97.31 96 LEU A O 1
ATOM 774 N N . ALA A 1 97 ? 4.969 -3.159 5.482 1.00 97.19 97 ALA A N 1
ATOM 775 C CA . ALA A 1 97 ? 5.091 -4.141 4.403 1.00 97.19 97 ALA A CA 1
ATOM 776 C C . ALA A 1 97 ? 4.738 -3.538 3.028 1.00 97.19 97 ALA A C 1
ATOM 778 O O . ALA A 1 97 ? 5.403 -3.811 2.029 1.00 97.19 97 ALA A O 1
ATOM 779 N N . THR A 1 98 ? 3.731 -2.663 2.979 1.00 97.06 98 THR A N 1
ATOM 780 C CA . THR A 1 98 ? 3.348 -1.927 1.763 1.00 97.06 98 THR A CA 1
ATOM 781 C C . THR A 1 98 ? 4.450 -0.965 1.309 1.00 97.06 98 THR A C 1
ATOM 783 O O . THR A 1 98 ? 4.746 -0.874 0.121 1.00 97.06 98 THR A O 1
ATOM 786 N N . ILE A 1 99 ? 5.098 -0.271 2.247 1.00 97.50 99 ILE A N 1
ATOM 787 C CA . ILE A 1 99 ? 6.242 0.598 1.943 1.00 97.50 99 ILE A CA 1
ATOM 788 C C . ILE A 1 99 ? 7.397 -0.237 1.390 1.00 97.50 99 ILE A C 1
ATOM 790 O O . ILE A 1 99 ? 7.905 0.069 0.318 1.00 97.50 99 ILE A O 1
ATOM 794 N N . VAL A 1 100 ? 7.778 -1.312 2.084 1.00 97.19 100 VAL A N 1
ATOM 795 C CA . VAL A 1 100 ? 8.885 -2.189 1.675 1.00 97.19 100 VAL A CA 1
ATOM 796 C C . VAL A 1 100 ? 8.650 -2.747 0.275 1.00 97.19 100 VAL A C 1
ATOM 798 O O . VAL A 1 100 ? 9.534 -2.657 -0.569 1.00 97.19 100 VAL A O 1
ATOM 801 N N . THR A 1 101 ? 7.452 -3.259 -0.007 1.00 95.81 101 THR A N 1
ATOM 802 C CA . THR A 1 101 ? 7.127 -3.756 -1.352 1.00 95.81 101 THR A CA 1
ATOM 803 C C . THR A 1 101 ? 7.208 -2.660 -2.407 1.00 95.81 101 THR A C 1
ATOM 805 O O . THR A 1 101 ? 7.811 -2.897 -3.448 1.00 95.81 101 THR A O 1
ATOM 808 N N . GLY A 1 102 ? 6.715 -1.449 -2.126 1.00 94.31 102 GLY A N 1
ATOM 809 C CA . GLY A 1 102 ? 6.841 -0.303 -3.033 1.00 94.31 102 GLY A CA 1
ATOM 810 C C . GLY A 1 102 ? 8.293 0.101 -3.325 1.00 94.31 102 GLY A C 1
ATOM 811 O O . GLY A 1 102 ? 8.615 0.453 -4.456 1.00 94.31 102 GLY A O 1
ATOM 812 N N . LEU A 1 103 ? 9.183 0.006 -2.332 1.00 94.50 103 LEU A N 1
ATOM 813 C CA . LEU A 1 103 ? 10.608 0.340 -2.474 1.00 94.50 103 LEU A CA 1
ATOM 814 C C . LEU A 1 103 ? 11.428 -0.731 -3.198 1.00 94.50 103 LEU A C 1
ATOM 816 O O . LEU A 1 103 ? 12.501 -0.426 -3.710 1.00 94.50 103 LEU A O 1
ATOM 820 N N . ILE A 1 104 ? 10.946 -1.972 -3.233 1.00 94.62 104 ILE A N 1
ATOM 821 C CA . ILE A 1 104 ? 11.622 -3.078 -3.918 1.00 94.62 104 ILE A CA 1
ATOM 822 C C . ILE A 1 104 ? 11.265 -3.105 -5.416 1.00 94.62 104 ILE A C 1
ATOM 824 O O . ILE A 1 104 ? 12.062 -3.608 -6.201 1.00 94.62 104 ILE A O 1
ATOM 828 N N . ILE A 1 105 ? 10.133 -2.522 -5.844 1.00 93.31 105 ILE A N 1
ATOM 829 C CA . ILE A 1 105 ? 9.707 -2.465 -7.262 1.00 93.31 105 ILE A CA 1
ATOM 830 C C . ILE A 1 105 ? 10.848 -2.059 -8.223 1.00 93.31 105 ILE A C 1
ATOM 832 O O . ILE A 1 105 ? 11.051 -2.770 -9.210 1.00 93.31 105 ILE A O 1
ATOM 836 N N . PRO A 1 106 ? 11.641 -0.998 -7.960 1.00 90.50 106 PRO A N 1
ATOM 837 C CA . PRO A 1 106 ? 12.774 -0.624 -8.812 1.00 90.50 106 PRO A CA 1
ATOM 838 C C . PRO A 1 106 ? 13.807 -1.728 -9.066 1.00 90.50 106 PRO A C 1
ATOM 840 O O . PRO A 1 106 ? 14.405 -1.777 -10.139 1.00 90.50 106 PRO A O 1
ATOM 843 N N . LEU A 1 107 ? 14.008 -2.640 -8.107 1.00 89.75 107 LEU A N 1
ATOM 844 C CA . LEU A 1 107 ? 14.992 -3.725 -8.213 1.00 89.75 107 LEU A CA 1
ATOM 845 C C . LEU A 1 107 ? 14.619 -4.767 -9.276 1.00 89.75 107 LEU A C 1
ATOM 847 O O . LEU A 1 107 ? 15.469 -5.549 -9.688 1.00 89.75 107 LEU A O 1
ATOM 851 N N . PHE A 1 108 ? 13.371 -4.759 -9.747 1.00 90.06 108 PHE A N 1
ATOM 852 C CA . PHE A 1 108 ? 12.881 -5.634 -10.810 1.00 90.06 108 PHE A CA 1
ATOM 853 C C . PHE A 1 108 ? 13.056 -5.038 -12.217 1.00 90.06 108 PHE A C 1
ATOM 855 O O . PHE A 1 108 ? 12.467 -5.536 -13.171 1.00 90.06 108 PHE A O 1
ATOM 862 N N . GLY A 1 109 ? 13.843 -3.965 -12.369 1.00 82.62 109 GLY A N 1
ATOM 863 C CA . GLY A 1 109 ? 14.139 -3.366 -13.679 1.00 82.62 109 GLY A CA 1
ATOM 864 C C . GLY A 1 109 ? 12.957 -2.620 -14.306 1.00 82.62 109 GLY A C 1
ATOM 865 O O . GLY A 1 109 ? 12.958 -2.331 -15.500 1.00 82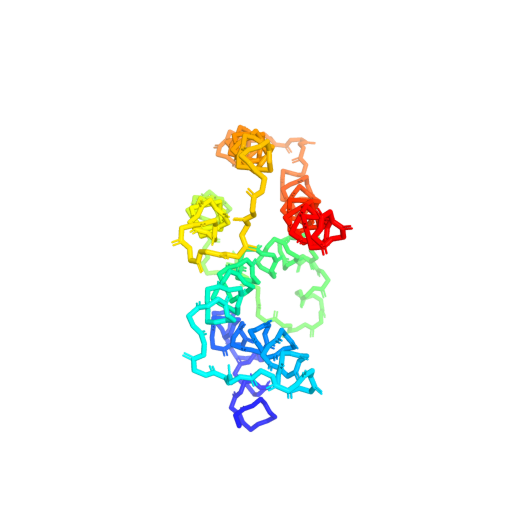.62 109 GLY A O 1
ATOM 866 N N . ILE A 1 110 ? 11.929 -2.304 -13.511 1.00 81.94 110 ILE A N 1
ATOM 867 C CA . ILE A 1 110 ? 10.753 -1.565 -13.986 1.00 81.94 110 ILE A CA 1
ATOM 868 C C . ILE A 1 110 ? 11.104 -0.090 -14.208 1.00 81.94 110 ILE A C 1
ATOM 870 O O . ILE A 1 110 ? 10.635 0.495 -15.185 1.00 81.94 110 ILE A O 1
ATOM 874 N N . THR A 1 111 ? 11.916 0.484 -13.317 1.00 82.81 111 THR A N 1
ATOM 875 C CA . THR A 1 111 ? 12.311 1.898 -13.313 1.00 82.81 111 THR A CA 1
ATOM 876 C C . THR A 1 111 ? 13.646 2.119 -14.016 1.00 82.81 111 THR A C 1
ATOM 878 O O . THR A 1 111 ? 14.588 1.362 -13.779 1.00 82.81 111 THR A O 1
ATOM 881 N N . ASN A 1 112 ? 13.757 3.194 -14.790 1.00 81.31 112 ASN A N 1
ATOM 882 C CA . ASN A 1 112 ? 14.935 3.522 -15.595 1.00 81.31 112 ASN A CA 1
ATOM 883 C C . ASN A 1 112 ? 15.654 4.753 -15.047 1.00 81.31 112 ASN A C 1
ATOM 885 O O . ASN A 1 112 ? 16.883 4.820 -15.079 1.00 81.31 112 ASN A O 1
ATOM 889 N N . PHE A 1 113 ? 14.908 5.708 -14.488 1.00 85.62 113 PHE A N 1
ATOM 890 C CA . PHE A 1 113 ? 15.471 6.940 -13.961 1.00 85.62 113 PHE A CA 1
ATOM 891 C C . PHE A 1 113 ? 15.786 6.834 -12.456 1.00 85.62 113 PHE A C 1
ATOM 893 O O . PHE A 1 113 ? 14.871 6.672 -11.642 1.00 85.62 113 PHE A O 1
ATOM 900 N N . PRO A 1 114 ? 17.052 7.026 -12.025 1.00 85.44 114 PRO A N 1
ATOM 901 C CA . PRO A 1 114 ? 17.421 6.958 -10.607 1.00 85.44 114 PRO A CA 1
ATOM 902 C C . PRO A 1 114 ? 16.662 7.948 -9.710 1.00 85.44 114 PRO A C 1
ATOM 904 O O . PRO A 1 114 ? 16.453 7.673 -8.529 1.00 85.44 114 PRO A O 1
ATOM 907 N N . GLY A 1 115 ? 16.208 9.085 -10.253 1.00 88.31 115 GLY A N 1
ATOM 908 C CA . GLY A 1 115 ? 15.415 10.066 -9.505 1.00 88.31 115 GLY A CA 1
ATOM 909 C C . GLY A 1 115 ? 14.073 9.525 -9.007 1.00 88.31 115 GLY A C 1
ATOM 910 O O . GLY A 1 115 ? 13.632 9.905 -7.922 1.00 88.31 115 GLY A O 1
ATOM 911 N N . ILE A 1 116 ? 13.457 8.584 -9.731 1.00 90.00 116 ILE A N 1
ATOM 912 C CA . ILE A 1 116 ? 12.207 7.940 -9.305 1.00 90.00 116 ILE A CA 1
ATOM 913 C C . ILE A 1 116 ? 12.426 7.129 -8.025 1.00 90.00 116 ILE A C 1
ATOM 915 O O . ILE A 1 116 ? 11.588 7.166 -7.124 1.00 90.00 116 ILE A O 1
ATOM 919 N N . ASN A 1 117 ? 13.588 6.490 -7.876 1.00 90.94 117 ASN A N 1
ATOM 920 C CA . ASN A 1 117 ? 13.916 5.700 -6.687 1.00 90.94 117 ASN A CA 1
ATOM 921 C C . ASN A 1 117 ? 14.010 6.579 -5.433 1.00 90.94 117 ASN A C 1
ATOM 923 O O . ASN A 1 117 ? 13.495 6.209 -4.376 1.00 90.94 117 ASN A O 1
ATOM 927 N N . PHE A 1 118 ? 14.597 7.775 -5.551 1.00 92.44 118 PHE A N 1
ATOM 928 C CA . PHE A 1 118 ? 14.641 8.742 -4.450 1.00 92.44 118 PHE A CA 1
ATOM 929 C C . PHE A 1 118 ? 13.249 9.278 -4.090 1.00 92.44 118 PHE A C 1
ATOM 931 O O . PHE A 1 118 ? 12.940 9.436 -2.907 1.00 92.44 118 PHE A O 1
ATOM 938 N N . LEU A 1 119 ? 12.384 9.510 -5.083 1.00 94.56 119 LEU A N 1
ATOM 939 C CA . LEU A 1 119 ? 11.002 9.940 -4.848 1.00 94.56 119 LEU A CA 1
ATOM 940 C C . LEU A 1 119 ? 10.170 8.848 -4.160 1.00 94.56 119 LEU A C 1
ATOM 942 O O . LEU A 1 119 ? 9.441 9.148 -3.213 1.00 94.56 119 LEU A O 1
ATOM 946 N N . LEU A 1 120 ? 10.321 7.585 -4.571 1.00 94.69 120 LEU A N 1
ATOM 947 C CA . LEU A 1 120 ? 9.689 6.437 -3.911 1.00 94.69 120 LEU A CA 1
ATOM 948 C C . LEU A 1 120 ? 10.161 6.301 -2.458 1.00 94.69 120 LEU A C 1
ATOM 950 O O . LEU A 1 120 ? 9.334 6.122 -1.560 1.00 94.69 120 LEU A O 1
ATOM 954 N N . LEU A 1 121 ? 11.465 6.461 -2.208 1.00 95.38 121 LEU A N 1
ATOM 955 C CA . LEU A 1 121 ? 12.029 6.464 -0.856 1.00 95.38 121 LEU A CA 1
ATOM 956 C C . LEU A 1 121 ? 11.428 7.581 0.006 1.00 95.38 121 LEU A C 1
ATOM 958 O O . LEU A 1 121 ? 10.976 7.321 1.123 1.00 95.38 121 LEU A O 1
ATOM 962 N N . GLY A 1 122 ? 11.354 8.803 -0.525 1.00 96.69 122 GLY A N 1
ATOM 963 C CA . GLY A 1 122 ? 10.728 9.938 0.153 1.00 96.69 122 GLY A CA 1
ATOM 964 C C . GLY A 1 122 ? 9.251 9.691 0.477 1.00 96.69 122 GLY A C 1
ATOM 965 O O . GLY A 1 122 ? 8.815 9.937 1.605 1.00 96.69 122 GLY A O 1
ATOM 966 N N . ALA A 1 123 ? 8.490 9.134 -0.471 1.00 96.75 123 ALA A N 1
ATOM 967 C CA . ALA A 1 123 ? 7.087 8.773 -0.270 1.00 96.75 123 ALA A CA 1
ATOM 968 C C . ALA A 1 123 ? 6.917 7.686 0.810 1.00 96.75 123 ALA A C 1
ATOM 970 O O . ALA A 1 123 ? 6.005 7.772 1.639 1.00 96.75 123 ALA A O 1
ATOM 971 N N . GLY A 1 124 ? 7.820 6.701 0.845 1.00 96.44 124 GLY A N 1
ATOM 972 C CA . GLY A 1 124 ? 7.850 5.648 1.860 1.00 96.44 124 GLY A CA 1
ATOM 973 C C . GLY A 1 124 ? 8.133 6.187 3.264 1.00 96.44 124 GLY A C 1
ATOM 974 O O . GLY A 1 124 ? 7.391 5.884 4.201 1.00 96.44 124 GLY A O 1
ATOM 975 N N . ILE A 1 125 ? 9.147 7.048 3.408 1.00 96.69 125 ILE A N 1
ATOM 976 C CA . ILE A 1 125 ? 9.478 7.714 4.682 1.00 96.69 125 ILE A CA 1
ATOM 977 C C . ILE A 1 125 ? 8.299 8.570 5.161 1.00 96.69 125 ILE A C 1
ATOM 979 O O . ILE A 1 125 ? 7.908 8.491 6.329 1.00 96.69 125 ILE A O 1
ATOM 983 N N . TRP A 1 126 ? 7.688 9.345 4.260 1.00 97.00 126 TRP A N 1
ATOM 984 C CA . TRP A 1 126 ? 6.516 10.166 4.567 1.00 97.00 126 TRP A CA 1
ATOM 985 C C . TRP A 1 126 ? 5.331 9.329 5.068 1.00 97.00 126 TRP A C 1
ATOM 987 O O . TRP A 1 126 ? 4.694 9.689 6.068 1.00 97.00 126 TRP A O 1
ATOM 997 N N . LEU A 1 127 ? 5.038 8.197 4.417 1.00 96.69 127 LEU A N 1
ATOM 998 C CA . LEU A 1 127 ? 3.963 7.307 4.852 1.00 96.69 127 LEU A CA 1
ATOM 999 C C . LEU A 1 127 ? 4.292 6.675 6.209 1.00 96.69 127 LEU A C 1
ATOM 1001 O O . LEU A 1 127 ? 3.434 6.684 7.091 1.00 96.69 127 LEU A O 1
ATOM 1005 N N . GLY A 1 128 ? 5.521 6.189 6.407 1.00 94.81 128 GLY A N 1
ATOM 1006 C CA . GLY A 1 128 ? 5.967 5.586 7.666 1.00 94.81 128 GLY A CA 1
ATOM 1007 C C . GLY A 1 128 ? 5.867 6.552 8.850 1.00 94.81 128 GLY A C 1
ATOM 1008 O O . GLY A 1 128 ? 5.304 6.206 9.892 1.00 94.81 128 GLY A O 1
ATOM 1009 N N . TRP A 1 129 ? 6.309 7.799 8.663 1.00 94.06 129 TRP A N 1
ATOM 1010 C CA . TRP A 1 129 ? 6.196 8.854 9.675 1.00 94.06 129 TRP A CA 1
ATOM 1011 C C . TRP A 1 129 ? 4.738 9.135 10.051 1.00 94.06 129 TRP A C 1
ATOM 1013 O O . TRP A 1 129 ? 4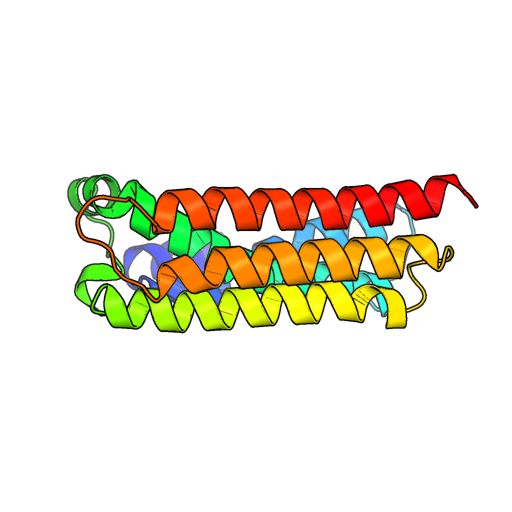.382 9.249 11.226 1.00 94.06 129 TRP A O 1
ATOM 1023 N N . ASN A 1 130 ? 3.860 9.226 9.052 1.00 91.62 130 ASN A N 1
ATOM 1024 C CA . ASN A 1 130 ? 2.438 9.451 9.285 1.00 91.62 130 ASN A CA 1
ATOM 1025 C C . ASN A 1 130 ? 1.736 8.236 9.898 1.00 91.62 130 ASN A C 1
ATOM 1027 O O . ASN A 1 130 ? 0.835 8.415 10.717 1.00 91.62 130 ASN A O 1
ATOM 1031 N N . ALA A 1 131 ? 2.157 7.022 9.547 1.00 91.62 131 ALA A N 1
ATOM 1032 C CA . ALA A 1 131 ? 1.637 5.784 10.109 1.00 91.62 131 ALA A CA 1
ATOM 1033 C C . ALA A 1 131 ? 2.012 5.628 11.587 1.00 91.62 131 ALA A C 1
ATOM 1035 O O . ALA A 1 131 ? 1.221 5.084 12.352 1.00 91.62 131 ALA A O 1
ATOM 1036 N N . PHE A 1 132 ? 3.141 6.186 12.037 1.00 90.56 132 PHE A N 1
ATOM 1037 C CA . PHE A 1 132 ? 3.521 6.180 13.455 1.00 90.56 132 PHE A CA 1
ATOM 1038 C C . PHE A 1 132 ? 2.486 6.880 14.355 1.00 90.56 132 PHE A C 1
ATOM 1040 O O . PHE A 1 132 ? 2.321 6.528 15.524 1.00 90.56 132 PHE A O 1
ATOM 1047 N N . LYS A 1 133 ? 1.715 7.831 13.806 1.00 87.62 133 LYS A N 1
ATOM 1048 C CA . LYS A 1 133 ? 0.605 8.484 14.521 1.00 87.62 133 LYS A CA 1
ATOM 1049 C C . LYS A 1 133 ? -0.532 7.515 14.870 1.00 87.62 133 LYS A C 1
ATOM 1051 O O . LYS A 1 133 ? -1.242 7.779 15.833 1.00 87.62 133 LYS A O 1
ATOM 1056 N N . LEU A 1 134 ? -0.681 6.389 14.157 1.00 86.19 134 LEU A N 1
ATOM 1057 C CA . LEU A 1 134 ? -1.631 5.328 14.529 1.00 86.19 134 LEU A CA 1
ATOM 1058 C C . LEU A 1 134 ? -1.296 4.717 15.893 1.00 86.19 134 LEU A C 1
ATOM 1060 O O . LEU A 1 134 ? -2.202 4.325 16.621 1.00 86.19 134 LEU A O 1
ATOM 1064 N N . LEU A 1 135 ? -0.007 4.640 16.242 1.00 85.81 135 LEU A N 1
ATOM 1065 C CA . LEU A 1 135 ? 0.454 4.022 17.487 1.00 85.81 135 LEU A CA 1
ATOM 1066 C C . LEU A 1 135 ? 0.285 4.949 18.699 1.00 85.81 135 LEU A C 1
ATOM 1068 O O . LEU A 1 135 ? 0.098 4.469 19.813 1.00 85.81 135 LEU A O 1
ATOM 1072 N N . LYS A 1 136 ? 0.313 6.272 18.492 1.00 80.00 136 LYS A N 1
ATOM 1073 C CA . LYS A 1 136 ? 0.132 7.293 19.540 1.00 80.00 136 LYS A CA 1
ATOM 1074 C C . LYS A 1 136 ? -1.347 7.612 19.793 1.00 80.00 136 LYS A C 1
ATOM 1076 O O . LYS A 1 136 ? -1.734 8.777 19.763 1.00 80.00 136 LYS A O 1
ATOM 1081 N N . GLN A 1 137 ? -2.162 6.576 20.000 1.00 64.19 137 GLN A N 1
ATOM 1082 C CA . GLN A 1 137 ? -3.609 6.645 20.253 1.00 64.19 137 GLN A CA 1
ATOM 1083 C C . GLN A 1 137 ? -4.001 7.924 21.022 1.00 64.19 137 GLN A C 1
ATOM 1085 O O . GLN A 1 137 ? -3.683 8.077 22.195 1.00 64.19 137 GLN A O 1
ATOM 1090 N N . THR A 1 138 ? -4.635 8.873 20.332 1.00 55.06 138 THR A N 1
ATOM 1091 C CA . THR A 1 138 ? -5.087 10.147 20.904 1.00 55.06 138 THR A CA 1
ATOM 1092 C C . THR A 1 138 ? -6.602 10.165 20.824 1.00 55.06 138 THR A C 1
ATOM 1094 O O . THR A 1 138 ? -7.156 10.026 19.737 1.00 55.06 138 THR A O 1
ATOM 1097 N N . GLU A 1 139 ? -7.264 10.315 21.972 1.00 52.66 139 GLU A N 1
ATOM 1098 C CA . GLU A 1 139 ? -8.715 10.140 22.151 1.00 52.66 139 GLU A CA 1
ATOM 1099 C C . GLU A 1 139 ? -9.595 11.038 21.260 1.00 52.66 139 GLU A C 1
ATOM 1101 O O . GLU A 1 139 ? -10.781 10.767 21.113 1.00 52.66 139 GLU A O 1
ATOM 1106 N N . ASN A 1 140 ? -9.030 12.070 20.620 1.00 51.19 140 ASN A N 1
ATOM 1107 C CA . ASN A 1 140 ? -9.793 13.115 19.929 1.00 51.19 140 ASN A CA 1
ATOM 1108 C C . ASN A 1 140 ? -9.555 13.236 18.415 1.00 51.19 140 ASN A C 1
ATOM 1110 O O . ASN A 1 140 ? -10.257 13.984 17.74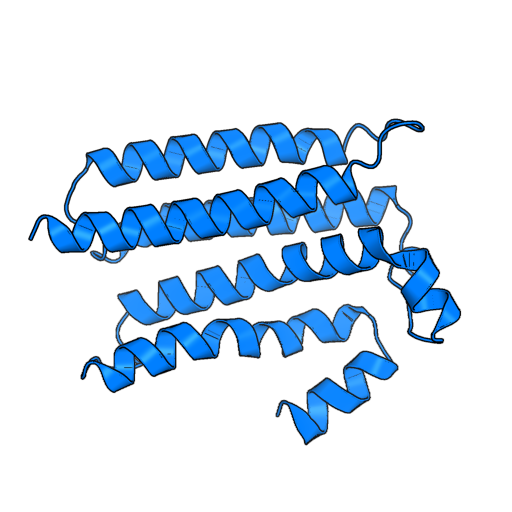0 1.00 51.19 140 ASN A O 1
ATOM 1114 N N . ASN A 1 141 ? -8.593 12.503 17.853 1.00 56.94 141 ASN A N 1
ATOM 1115 C CA . ASN A 1 141 ? -8.379 12.467 16.406 1.00 56.94 141 ASN A CA 1
ATOM 1116 C C . ASN A 1 141 ? -8.833 11.108 15.881 1.00 56.94 141 ASN A C 1
ATOM 1118 O O . ASN A 1 141 ? -8.748 10.120 16.593 1.00 56.94 141 ASN A O 1
ATOM 1122 N N . ASN A 1 142 ? -9.331 11.028 14.646 1.00 70.12 142 ASN A N 1
ATOM 1123 C CA . ASN A 1 142 ? -9.640 9.747 14.006 1.00 70.12 142 ASN A CA 1
ATOM 1124 C C . ASN A 1 142 ? -8.401 9.287 13.203 1.00 70.12 142 ASN A C 1
ATOM 1126 O O . ASN A 1 142 ? -8.327 9.556 11.997 1.00 70.12 142 ASN A O 1
ATOM 1130 N N . PRO A 1 143 ? -7.383 8.658 13.837 1.00 82.75 143 PRO A N 1
ATOM 1131 C CA . PRO A 1 143 ? -6.109 8.356 13.188 1.00 82.75 143 PRO A CA 1
ATOM 1132 C C . PRO A 1 143 ? -6.279 7.351 12.045 1.00 82.75 143 PRO A C 1
ATOM 1134 O O . PRO A 1 143 ? -5.513 7.389 11.083 1.00 82.75 143 PRO A O 1
ATOM 1137 N N . PHE A 1 144 ? -7.316 6.507 12.096 1.00 87.81 144 PHE A N 1
ATOM 1138 C CA . PHE A 1 144 ? -7.628 5.541 11.047 1.00 87.81 144 PHE A CA 1
ATOM 1139 C C . PHE A 1 144 ? -8.084 6.224 9.752 1.00 87.81 144 PHE A C 1
ATOM 1141 O O . PHE A 1 144 ? -7.609 5.853 8.682 1.00 87.81 144 PHE A O 1
ATOM 1148 N N . ARG A 1 145 ? -8.906 7.286 9.822 1.00 89.81 145 ARG A N 1
ATOM 1149 C CA . ARG A 1 145 ? -9.264 8.092 8.632 1.00 89.81 145 ARG A CA 1
ATOM 1150 C C . ARG A 1 145 ? -8.042 8.741 7.992 1.00 89.81 145 ARG A C 1
ATOM 1152 O O . ARG A 1 145 ? -7.901 8.738 6.770 1.00 89.81 145 ARG A O 1
ATOM 1159 N N . PHE A 1 146 ? -7.151 9.291 8.814 1.00 90.12 146 PHE A N 1
ATOM 1160 C CA . PHE A 1 146 ? -5.928 9.924 8.328 1.00 90.12 146 PHE A CA 1
ATOM 1161 C C . PHE A 1 146 ? -4.990 8.908 7.662 1.00 90.12 146 PHE A C 1
ATOM 1163 O O . PHE A 1 146 ? -4.523 9.142 6.547 1.00 90.12 146 PHE A O 1
ATOM 1170 N N . ALA A 1 147 ? -4.765 7.758 8.299 1.00 92.81 147 ALA A N 1
ATOM 1171 C CA . ALA A 1 147 ? -3.966 6.681 7.725 1.00 92.81 147 ALA A CA 1
ATOM 1172 C C . ALA A 1 147 ? -4.587 6.115 6.441 1.00 92.81 147 ALA A C 1
ATOM 1174 O O . ALA A 1 147 ? -3.855 5.878 5.481 1.00 92.81 147 ALA A O 1
ATOM 1175 N N . PHE A 1 148 ? -5.918 5.974 6.388 1.00 94.62 148 PHE A N 1
ATOM 1176 C CA . PHE A 1 148 ? -6.637 5.551 5.185 1.00 94.62 148 PHE A CA 1
ATOM 1177 C C . PHE A 1 148 ? -6.344 6.487 4.014 1.00 94.62 148 PHE A C 1
ATOM 1179 O O . PHE A 1 148 ? -5.980 6.044 2.930 1.00 94.62 148 PHE A O 1
ATOM 1186 N N . ARG A 1 149 ? -6.432 7.802 4.220 1.00 94.19 149 ARG A N 1
ATOM 1187 C CA . ARG A 1 149 ? -6.092 8.761 3.164 1.00 94.19 149 ARG A CA 1
ATOM 1188 C C . ARG A 1 149 ? -4.635 8.616 2.720 1.00 94.19 149 ARG A C 1
ATOM 1190 O O . ARG A 1 149 ? -4.372 8.546 1.525 1.00 94.19 149 ARG A O 1
ATOM 1197 N N . ASN A 1 150 ? -3.698 8.548 3.662 1.00 95.12 150 ASN A N 1
ATOM 1198 C CA . ASN A 1 150 ? -2.272 8.542 3.333 1.00 95.12 150 ASN A CA 1
ATOM 1199 C C . ASN A 1 150 ? -1.834 7.277 2.592 1.00 95.12 150 ASN A C 1
ATOM 1201 O O . ASN A 1 150 ? -1.028 7.379 1.674 1.00 95.12 150 ASN A O 1
ATOM 1205 N N . ILE A 1 151 ? -2.371 6.103 2.944 1.00 96.25 151 ILE A N 1
ATOM 1206 C CA . ILE A 1 151 ? -2.026 4.862 2.240 1.00 96.25 151 ILE A CA 1
ATOM 1207 C C . ILE A 1 151 ? -2.564 4.850 0.800 1.00 96.25 151 ILE A C 1
ATOM 1209 O O . ILE A 1 151 ? -1.908 4.332 -0.101 1.00 96.25 151 ILE A O 1
ATOM 1213 N N . ASN A 1 152 ? -3.729 5.461 0.561 1.00 96.12 152 ASN A N 1
ATOM 1214 C CA . ASN A 1 152 ? -4.269 5.643 -0.788 1.00 96.12 152 ASN A CA 1
ATOM 1215 C C . ASN A 1 152 ? -3.428 6.635 -1.603 1.00 96.12 152 ASN A C 1
ATOM 1217 O O . ASN A 1 152 ? -3.096 6.357 -2.752 1.00 96.12 152 ASN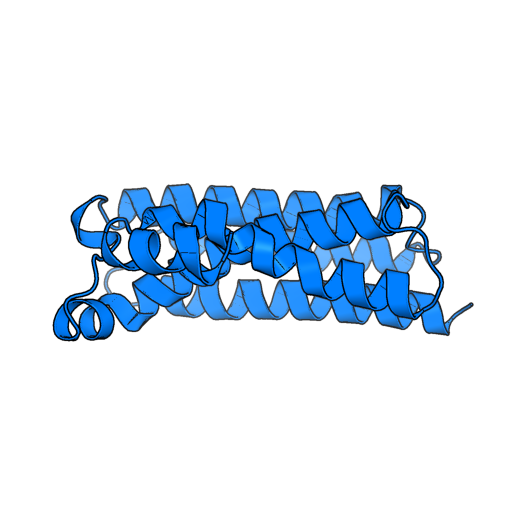 A O 1
ATOM 1221 N N . VAL A 1 153 ? -3.031 7.759 -0.995 1.00 96.81 153 VAL A N 1
ATOM 1222 C CA . VAL A 1 153 ? -2.128 8.735 -1.628 1.00 96.81 153 VAL A CA 1
ATOM 1223 C C . VAL A 1 153 ? -0.785 8.093 -1.968 1.00 96.81 153 VAL A C 1
ATOM 1225 O O . VAL A 1 153 ? -0.277 8.306 -3.061 1.00 96.81 153 VAL A O 1
ATOM 1228 N N . PHE A 1 154 ? -0.227 7.272 -1.079 1.00 96.88 154 PHE A N 1
ATOM 1229 C CA . PHE A 1 154 ? 1.025 6.567 -1.344 1.00 96.88 154 PHE A CA 1
ATOM 1230 C C . PHE A 1 154 ? 0.915 5.624 -2.545 1.00 96.88 154 PHE A C 1
ATOM 1232 O O . PHE A 1 154 ? 1.748 5.705 -3.441 1.00 96.88 154 PHE A O 1
ATOM 1239 N N . ALA A 1 155 ? -0.122 4.783 -2.611 1.00 95.75 155 ALA A N 1
ATOM 1240 C CA . ALA A 1 155 ? -0.324 3.914 -3.771 1.00 95.75 155 ALA A CA 1
ATOM 1241 C C . ALA A 1 155 ? -0.504 4.711 -5.069 1.00 95.75 155 ALA A C 1
ATOM 1243 O O . ALA A 1 155 ? 0.088 4.355 -6.085 1.00 95.75 155 ALA A O 1
ATOM 1244 N N . LEU A 1 156 ? -1.246 5.822 -5.029 1.00 96.25 156 LEU A N 1
ATOM 1245 C CA . LEU A 1 156 ? -1.378 6.719 -6.176 1.00 96.25 156 LEU A CA 1
ATOM 1246 C C . LEU A 1 156 ? -0.015 7.271 -6.618 1.00 96.25 156 LEU A C 1
ATOM 1248 O O . LEU A 1 156 ? 0.308 7.212 -7.800 1.00 96.25 156 LEU A O 1
ATOM 1252 N N . VAL A 1 157 ? 0.795 7.764 -5.678 1.00 96.12 157 VAL A N 1
ATOM 1253 C CA . VAL A 1 157 ? 2.140 8.288 -5.957 1.00 96.12 157 VAL A CA 1
ATOM 1254 C C . VAL A 1 157 ? 3.031 7.210 -6.570 1.00 96.12 157 VAL A C 1
ATOM 1256 O O . VAL A 1 157 ? 3.670 7.483 -7.580 1.00 96.12 157 VAL A O 1
ATOM 1259 N N . VAL A 1 158 ? 3.039 5.989 -6.025 1.00 94.81 158 VAL A N 1
ATOM 1260 C CA . VAL A 1 158 ? 3.813 4.868 -6.586 1.00 94.81 158 VAL A CA 1
ATOM 1261 C C . VAL A 1 158 ? 3.430 4.633 -8.050 1.00 94.81 158 VAL A C 1
ATOM 1263 O O . VAL A 1 158 ? 4.300 4.634 -8.914 1.00 94.81 158 VAL A O 1
ATOM 1266 N N . ILE A 1 159 ? 2.138 4.504 -8.359 1.00 93.44 159 ILE A N 1
ATOM 1267 C CA . ILE A 1 159 ? 1.682 4.219 -9.729 1.00 93.44 159 ILE A CA 1
ATOM 1268 C C . ILE A 1 159 ? 1.952 5.377 -10.689 1.00 93.44 159 ILE A C 1
ATOM 1270 O O . ILE A 1 159 ? 2.355 5.137 -11.827 1.00 93.44 159 ILE A O 1
ATOM 1274 N N . VAL A 1 160 ? 1.776 6.621 -10.243 1.00 94.38 160 VAL A N 1
ATOM 1275 C CA . VAL A 1 160 ? 2.084 7.804 -11.057 1.00 94.38 160 VAL A CA 1
ATOM 1276 C C . VAL A 1 160 ? 3.578 7.869 -11.360 1.00 94.38 160 VAL A C 1
ATOM 1278 O O . VAL A 1 160 ? 3.944 8.057 -12.515 1.00 94.38 160 VAL A O 1
ATOM 1281 N N . LEU A 1 161 ? 4.443 7.651 -10.366 1.00 93.38 161 LEU A N 1
ATOM 1282 C CA . LEU A 1 161 ? 5.894 7.657 -10.563 1.00 93.38 161 LEU A CA 1
ATOM 1283 C C . LEU A 1 161 ? 6.349 6.558 -11.533 1.00 93.38 161 LEU A C 1
ATOM 1285 O O . LEU A 1 161 ? 7.137 6.838 -12.431 1.00 93.38 161 LEU A O 1
ATOM 1289 N N . LEU A 1 162 ? 5.818 5.338 -11.398 1.00 91.25 162 LEU A N 1
ATOM 1290 C CA . LEU A 1 162 ? 6.130 4.232 -12.312 1.00 91.25 162 LEU A CA 1
ATOM 1291 C C . LEU A 1 162 ? 5.619 4.492 -13.736 1.00 91.25 162 LEU A C 1
ATOM 1293 O O . LEU A 1 162 ? 6.302 4.164 -14.701 1.00 91.25 162 LEU A O 1
ATOM 1297 N N . SER A 1 163 ? 4.435 5.094 -13.873 1.00 89.50 163 SER A N 1
ATOM 1298 C CA . SER A 1 163 ? 3.875 5.457 -15.182 1.00 89.50 163 SER A CA 1
ATOM 1299 C C . SER A 1 163 ? 4.692 6.556 -15.861 1.00 89.50 163 SER A C 1
ATOM 1301 O O . SER A 1 163 ? 4.964 6.469 -17.053 1.00 89.50 163 SER A O 1
ATOM 1303 N N . ILE A 1 164 ? 5.104 7.577 -15.103 1.00 89.50 164 ILE A N 1
ATOM 1304 C CA . ILE A 1 164 ? 5.911 8.694 -15.604 1.00 89.50 164 ILE A CA 1
ATOM 1305 C C . ILE A 1 164 ? 7.295 8.216 -16.051 1.00 89.50 164 ILE A C 1
ATOM 1307 O O . ILE A 1 164 ? 7.761 8.650 -17.099 1.00 89.50 164 ILE A O 1
ATOM 1311 N N . ASP A 1 165 ? 7.934 7.303 -15.311 1.00 87.00 165 ASP A N 1
ATOM 1312 C CA . ASP A 1 165 ? 9.233 6.732 -15.700 1.00 87.00 165 ASP A CA 1
ATOM 1313 C C . ASP A 1 165 ? 9.201 6.139 -17.118 1.00 87.00 165 ASP A C 1
ATOM 1315 O O . ASP A 1 165 ? 10.129 6.339 -17.896 1.00 87.00 165 ASP A O 1
ATOM 1319 N N . LYS A 1 166 ? 8.092 5.484 -17.485 1.00 80.81 166 LYS A N 1
ATOM 1320 C CA . LYS A 1 166 ? 7.900 4.877 -18.809 1.00 80.81 166 LYS A CA 1
ATOM 1321 C C . LYS A 1 166 ? 7.658 5.876 -19.939 1.00 80.81 166 LYS A C 1
ATOM 1323 O O . LYS A 1 166 ? 7.781 5.481 -21.089 1.00 80.81 166 LYS A O 1
ATOM 1328 N N . LEU A 1 167 ? 7.317 7.131 -19.640 1.00 81.06 167 LEU A N 1
ATOM 1329 C CA . LEU A 1 167 ? 7.144 8.182 -20.653 1.00 81.06 167 LEU A CA 1
ATOM 1330 C C . LEU A 1 167 ? 8.469 8.838 -21.065 1.00 81.06 167 LEU A C 1
ATOM 1332 O O . LEU A 1 167 ? 8.507 9.549 -22.064 1.00 81.06 167 LEU A O 1
ATOM 1336 N N . PHE A 1 168 ? 9.532 8.640 -20.285 1.00 72.75 168 PHE A N 1
ATOM 1337 C CA . PHE A 1 168 ? 10.861 9.197 -20.550 1.00 72.75 168 PHE A CA 1
ATOM 1338 C C . PHE A 1 168 ? 11.793 8.219 -21.290 1.00 72.75 168 PHE A C 1
ATOM 1340 O O . PHE A 1 168 ? 12.998 8.463 -21.361 1.00 72.75 168 PHE A O 1
ATOM 1347 N N . ILE A 1 169 ? 11.234 7.131 -21.829 1.00 61.00 169 ILE A N 1
ATOM 1348 C CA . ILE A 1 169 ? 11.886 6.094 -22.647 1.00 61.00 169 ILE A CA 1
ATOM 1349 C C . ILE A 1 169 ? 11.264 6.149 -24.038 1.00 61.00 169 ILE A C 1
ATOM 1351 O O . ILE A 1 169 ? 12.032 6.080 -25.021 1.00 61.00 169 ILE A O 1
#